Protein AF-A0A948SIM0-F1 (afdb_monomer)

Sequence (56 aa):
SVIIELSFAGQDWLVREVLKEAGDAVVLEPAAARKAVKAAARKLKTGRRAKRPARA

Radius of gyration: 13.7 Å; Cα contacts (8 Å, |Δi|>4): 24; chains: 1; bounding box: 21×24×43 Å

pLDDT: mean 92.11, std 8.67, range [67.25, 98.38]

Solvent-accessible surface area (backbone atoms only — not comparable to full-atom values): 3648 Å² total; per-residue (Å²): 141,86,87,80,92,76,93,70,96,42,65,70,57,47,35,54,56,42,60,70,48,76,71,82,50,81,67,78,72,57,66,67,53,32,49,51,38,53,53,51,54,49,53,51,53,54,53,52,59,72,70,50,76,79,84,126

Foldseek 3Di:
DDDDDDDDPDLVRLLVVQVVCVPVDADDDDPVSNVSNVVVVVVVVVVVVVPDPDDD

Mean predicted aligned error: 4.61 Å

Structure (mmCIF, N/CA/C/O backbone):
data_AF-A0A948SIM0-F1
#
_entry.id   AF-A0A948SIM0-F1
#
loop_
_atom_site.group_PDB
_atom_site.id
_atom_site.type_symbol
_atom_site.label_atom_id
_atom_site.label_alt_id
_atom_site.label_comp_id
_atom_site.label_asym_id
_atom_site.label_entity_id
_atom_site.label_seq_id
_atom_site.pdbx_PDB_ins_code
_atom_site.Cartn_x
_atom_site.Cartn_y
_atom_site.Cartn_z
_atom_site.occupancy
_atom_site.B_iso_or_equiv
_atom_site.auth_seq_id
_atom_site.auth_comp_id
_atom_site.auth_asym_id
_atom_site.auth_atom_id
_atom_site.pdbx_PDB_model_num
ATOM 1 N N . SER A 1 1 ? -14.049 -5.553 -10.799 1.00 82.19 1 SER A N 1
ATOM 2 C CA . SER A 1 1 ? -12.866 -4.816 -10.312 1.00 82.19 1 SER A CA 1
ATOM 3 C C . SER A 1 1 ? -12.466 -3.801 -11.365 1.00 82.19 1 SER A C 1
ATOM 5 O O . SER A 1 1 ? -12.757 -4.019 -12.536 1.00 82.19 1 SER A O 1
ATOM 7 N N . VAL A 1 2 ? -11.844 -2.697 -10.956 1.00 95.75 2 VAL A N 1
ATOM 8 C CA . VAL A 1 2 ? -11.319 -1.661 -11.858 1.00 95.75 2 VAL A CA 1
ATOM 9 C C . VAL A 1 2 ? -9.825 -1.538 -11.585 1.00 95.75 2 VAL A C 1
ATOM 11 O O . VAL A 1 2 ? -9.416 -1.555 -10.426 1.00 95.75 2 VAL A O 1
ATOM 14 N N . ILE A 1 3 ? -9.018 -1.469 -12.642 1.00 97.06 3 ILE A N 1
ATOM 15 C CA . ILE A 1 3 ? -7.570 -1.273 -12.551 1.00 97.06 3 ILE A CA 1
ATOM 16 C C . ILE A 1 3 ? -7.270 0.085 -13.164 1.00 97.06 3 ILE A C 1
ATOM 18 O O . ILE A 1 3 ? -7.703 0.367 -14.279 1.00 97.06 3 ILE A O 1
ATOM 22 N N . ILE A 1 4 ? -6.545 0.910 -12.419 1.00 97.00 4 ILE A N 1
ATOM 23 C CA . ILE A 1 4 ? -6.098 2.222 -12.870 1.00 97.00 4 ILE A CA 1
ATOM 24 C C . ILE A 1 4 ? -4.585 2.315 -12.730 1.00 97.00 4 ILE A C 1
ATOM 26 O O . ILE A 1 4 ? -3.995 1.705 -11.833 1.00 97.00 4 ILE A O 1
ATOM 30 N N . GLU A 1 5 ? -3.975 3.123 -13.584 1.00 97.44 5 GLU A N 1
ATOM 31 C CA . GLU A 1 5 ? -2.632 3.631 -13.346 1.00 97.44 5 GLU A CA 1
ATOM 32 C C . GLU A 1 5 ? -2.737 4.903 -12.507 1.00 97.44 5 GLU A C 1
ATOM 34 O O . GLU A 1 5 ? -3.513 5.808 -12.814 1.00 97.44 5 GLU A O 1
ATOM 39 N N . LEU A 1 6 ? -1.975 4.959 -11.416 1.00 96.06 6 LEU A N 1
ATOM 40 C CA . LEU A 1 6 ? -1.979 6.082 -10.490 1.00 96.06 6 LEU A CA 1
ATOM 41 C C . LEU A 1 6 ? -0.557 6.608 -10.335 1.00 96.06 6 LEU A C 1
ATOM 43 O O . LEU A 1 6 ? 0.299 5.938 -9.757 1.00 96.06 6 LEU A O 1
ATOM 47 N N . SER A 1 7 ? -0.325 7.834 -10.790 1.00 97.44 7 SER A N 1
ATOM 48 C CA . SER A 1 7 ? 0.860 8.597 -10.401 1.00 97.44 7 SER A CA 1
ATOM 49 C C . SER A 1 7 ? 0.743 8.990 -8.930 1.00 97.44 7 SER A C 1
ATOM 51 O O . SER A 1 7 ? -0.299 9.474 -8.492 1.00 97.44 7 SER A O 1
ATOM 53 N N . PHE A 1 8 ? 1.806 8.789 -8.155 1.00 96.44 8 PHE A N 1
ATOM 54 C CA . PHE A 1 8 ? 1.786 9.000 -6.709 1.00 96.44 8 PHE A CA 1
ATOM 55 C C . PHE A 1 8 ? 3.001 9.8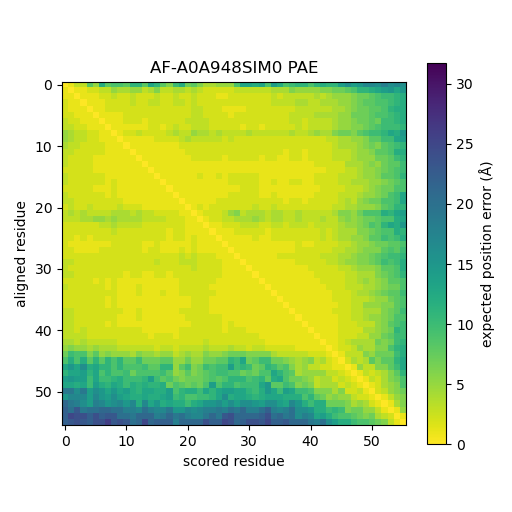01 -6.238 1.00 96.44 8 PHE A C 1
ATOM 57 O O . PHE A 1 8 ? 4.093 9.692 -6.790 1.00 96.44 8 PHE A O 1
ATOM 64 N N . ALA A 1 9 ? 2.822 10.580 -5.172 1.00 95.31 9 ALA A N 1
ATOM 65 C CA . ALA A 1 9 ? 3.822 11.527 -4.666 1.00 95.31 9 ALA A CA 1
ATOM 66 C C . ALA A 1 9 ? 4.985 10.883 -3.869 1.00 95.31 9 ALA A C 1
ATOM 68 O O . ALA A 1 9 ? 5.719 11.576 -3.171 1.00 95.31 9 ALA A O 1
ATOM 69 N N . GLY A 1 10 ? 5.143 9.557 -3.929 1.00 96.81 10 GLY A N 1
ATOM 70 C CA . GLY A 1 10 ? 6.115 8.777 -3.151 1.00 96.81 10 GLY A CA 1
ATOM 71 C C . GLY A 1 10 ? 5.488 7.637 -2.335 1.00 96.81 10 GLY A C 1
ATOM 72 O O . GLY A 1 10 ? 4.273 7.577 -2.136 1.00 96.81 10 GLY A O 1
ATOM 73 N N . GLN A 1 11 ? 6.318 6.698 -1.864 1.00 97.12 11 GLN A N 1
ATOM 74 C CA . GLN A 1 11 ? 5.831 5.477 -1.204 1.00 97.12 11 GLN A CA 1
ATOM 75 C C . GLN A 1 11 ? 5.087 5.754 0.106 1.00 97.12 11 GLN A C 1
ATOM 77 O O . GLN A 1 11 ? 4.072 5.112 0.357 1.00 97.12 11 GLN A O 1
ATOM 82 N N . ASP A 1 12 ? 5.540 6.712 0.916 1.00 97.00 12 ASP A N 1
ATOM 83 C CA . ASP A 1 12 ? 4.885 7.034 2.191 1.00 97.00 12 ASP A CA 1
ATOM 84 C C . ASP A 1 12 ? 3.482 7.613 1.987 1.00 97.00 12 ASP A C 1
ATOM 86 O O . ASP A 1 12 ? 2.539 7.239 2.690 1.00 97.00 12 ASP A O 1
ATOM 90 N N . TRP A 1 13 ? 3.325 8.469 0.973 1.00 97.50 13 TRP A N 1
ATOM 91 C CA . TRP A 1 13 ? 2.020 8.978 0.561 1.00 97.50 13 TRP A CA 1
ATOM 92 C C . TRP A 1 13 ? 1.114 7.828 0.109 1.00 97.50 13 TRP A C 1
ATOM 94 O O . TRP A 1 13 ? 0.012 7.671 0.631 1.00 97.50 13 TRP A O 1
AT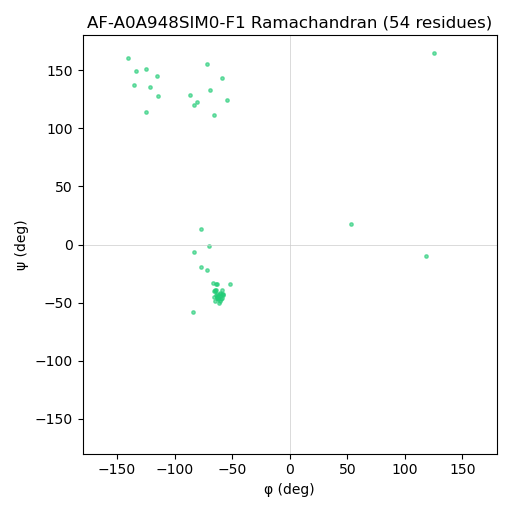OM 104 N N . LEU A 1 14 ? 1.612 6.963 -0.781 1.00 97.88 14 LEU A N 1
ATOM 105 C CA . LEU A 1 14 ? 0.838 5.842 -1.320 1.00 97.88 14 LEU A CA 1
ATOM 106 C C . LEU A 1 14 ? 0.393 4.873 -0.219 1.00 97.88 14 LEU A C 1
ATOM 108 O O . LEU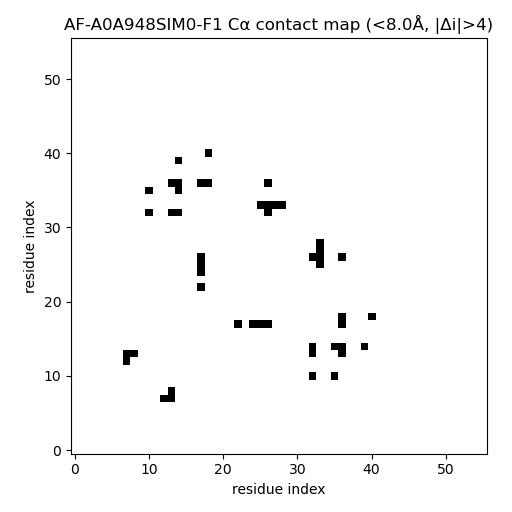 A 1 14 ? -0.746 4.416 -0.212 1.00 97.88 14 LEU A O 1
ATOM 112 N N . VAL A 1 15 ? 1.279 4.569 0.732 1.00 98.00 15 VAL A N 1
ATOM 113 C CA . VAL A 1 15 ? 0.967 3.715 1.882 1.00 98.00 15 VAL A CA 1
ATOM 114 C C . VAL A 1 15 ? -0.180 4.298 2.694 1.00 98.00 15 VAL A C 1
ATOM 116 O O . VAL A 1 15 ? -1.099 3.564 3.053 1.00 98.00 15 VAL A O 1
ATOM 119 N N . ARG A 1 16 ? -0.144 5.602 2.980 1.00 97.31 16 ARG A N 1
ATOM 120 C CA . ARG A 1 16 ? -1.211 6.264 3.729 1.00 97.31 16 ARG A CA 1
ATOM 121 C C . ARG A 1 16 ? -2.538 6.205 2.980 1.00 97.31 16 ARG A C 1
ATOM 123 O O . ARG A 1 16 ? -3.537 5.877 3.610 1.00 97.31 16 ARG A O 1
ATOM 130 N N . GLU A 1 17 ? -2.544 6.483 1.679 1.00 97.62 17 GLU A N 1
ATOM 131 C CA . GLU A 1 17 ? -3.777 6.458 0.887 1.00 97.62 17 GLU A CA 1
ATOM 132 C C . GLU A 1 17 ? -4.376 5.054 0.807 1.00 97.62 17 GLU A C 1
ATOM 134 O O . GLU A 1 17 ? -5.532 4.864 1.162 1.00 97.62 17 GLU A O 1
ATOM 139 N N . VAL A 1 18 ? -3.581 4.034 0.479 1.00 97.38 18 VAL A N 1
ATOM 140 C CA . VAL A 1 18 ? -4.085 2.654 0.367 1.00 97.38 18 VAL A CA 1
ATOM 141 C C . VAL A 1 18 ? -4.603 2.119 1.705 1.00 97.38 18 VAL A C 1
ATOM 143 O O . VAL A 1 18 ? -5.563 1.356 1.744 1.00 97.38 18 VAL A O 1
ATOM 146 N N . LEU A 1 19 ? -3.988 2.509 2.826 1.00 96.50 19 LEU A N 1
ATOM 147 C CA . LEU A 1 19 ? -4.447 2.077 4.147 1.00 96.50 19 LEU A CA 1
ATOM 148 C C . LEU A 1 19 ? -5.762 2.740 4.586 1.00 96.50 19 LEU A C 1
ATOM 150 O O . LEU A 1 19 ? -6.445 2.160 5.432 1.00 96.50 19 LEU A O 1
ATOM 154 N N . LYS A 1 20 ? -6.135 3.905 4.034 1.00 96.31 20 LYS A N 1
ATOM 155 C CA . LYS A 1 20 ? -7.441 4.536 4.305 1.00 96.31 20 LYS A CA 1
ATOM 156 C C . LYS A 1 20 ? -8.599 3.716 3.747 1.00 96.31 20 LYS A C 1
ATOM 158 O O . LYS A 1 20 ? -9.635 3.640 4.395 1.00 96.31 20 LYS A O 1
ATOM 163 N N . GLU A 1 21 ? -8.381 3.038 2.624 1.00 96.00 21 GLU A N 1
ATOM 164 C CA . GLU A 1 21 ? -9.380 2.200 1.948 1.00 96.00 21 GLU A CA 1
ATOM 165 C C . GLU A 1 21 ? -9.716 0.912 2.716 1.00 96.00 21 GLU A C 1
ATOM 167 O O . GLU A 1 21 ? -10.510 0.104 2.259 1.00 96.00 21 GLU A O 1
ATOM 172 N N . ALA A 1 22 ? -9.084 0.662 3.870 1.00 92.00 22 ALA A N 1
ATOM 173 C CA . ALA A 1 22 ? -9.412 -0.432 4.791 1.00 92.00 22 ALA A CA 1
ATOM 174 C C . ALA A 1 22 ? -9.469 -1.856 4.181 1.00 92.00 22 ALA A C 1
ATOM 176 O O . ALA A 1 22 ? -9.959 -2.782 4.829 1.00 92.00 22 ALA A O 1
ATOM 177 N N . GLY A 1 23 ? -8.884 -2.064 2.997 1.00 91.56 23 GLY A N 1
ATOM 178 C CA . GLY A 1 23 ? -8.889 -3.337 2.270 1.00 91.56 23 GLY A CA 1
ATOM 179 C C . GLY A 1 23 ? -9.564 -3.289 0.898 1.00 91.56 23 GLY A C 1
ATOM 180 O O . GLY A 1 23 ? -9.379 -4.232 0.133 1.00 91.56 23 GLY A O 1
ATOM 181 N N . ASP A 1 24 ? -10.259 -2.200 0.566 1.00 95.44 24 ASP A N 1
ATOM 182 C CA . ASP A 1 24 ? -10.959 -2.039 -0.715 1.00 95.44 24 ASP A CA 1
ATOM 183 C C . ASP A 1 24 ? -10.011 -1.696 -1.878 1.00 95.44 24 ASP A C 1
ATOM 185 O O . ASP A 1 24 ? -10.328 -1.951 -3.040 1.00 95.44 24 ASP A O 1
ATOM 189 N N . ALA A 1 25 ? -8.801 -1.207 -1.575 1.00 96.31 25 ALA A N 1
ATOM 190 C CA . ALA A 1 25 ? -7.741 -0.969 -2.553 1.00 96.31 25 ALA A CA 1
ATOM 191 C C . ALA A 1 25 ? -6.507 -1.857 -2.327 1.00 96.31 25 ALA A C 1
ATOM 193 O O . ALA A 1 25 ? -6.082 -2.124 -1.198 1.00 96.31 25 ALA A O 1
ATOM 194 N N . VAL A 1 26 ? -5.874 -2.268 -3.431 1.00 96.38 26 VAL A N 1
ATOM 195 C CA . VAL A 1 26 ? -4.638 -3.060 -3.439 1.00 96.38 26 VAL A CA 1
ATOM 196 C C . VAL A 1 26 ? -3.648 -2.514 -4.467 1.00 96.38 26 VAL A C 1
ATOM 198 O O . VAL A 1 26 ? -4.016 -2.190 -5.593 1.00 96.38 26 VAL A O 1
ATOM 201 N N . VAL A 1 27 ? -2.368 -2.443 -4.094 1.00 97.56 27 VAL A N 1
ATOM 202 C CA . 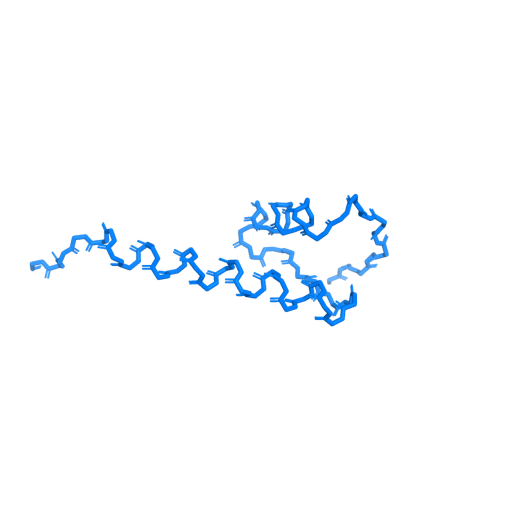VAL A 1 27 ? -1.294 -2.079 -5.029 1.00 97.56 27 VAL A CA 1
ATOM 203 C C . VAL A 1 27 ? -0.865 -3.309 -5.814 1.00 97.56 27 VAL A C 1
ATOM 205 O O . VAL A 1 27 ? -0.380 -4.283 -5.227 1.00 97.56 27 VAL A O 1
ATOM 208 N N . LEU A 1 28 ? -1.001 -3.236 -7.138 1.00 97.75 28 LEU A N 1
ATOM 209 C CA . LEU A 1 28 ? -0.524 -4.269 -8.051 1.00 97.75 28 LEU A CA 1
ATOM 210 C C . LEU A 1 28 ? 0.955 -4.072 -8.362 1.00 97.75 28 LEU A C 1
ATOM 212 O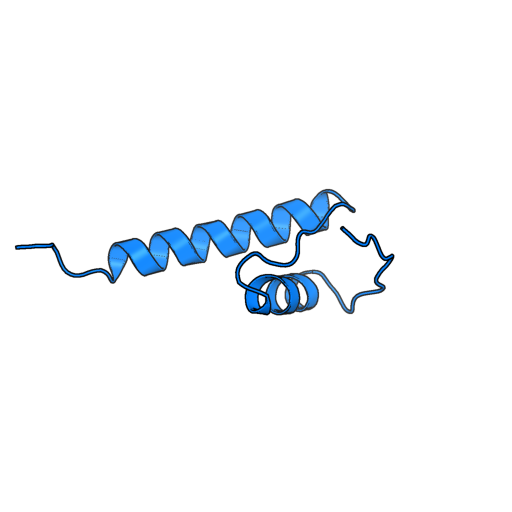 O . LEU A 1 28 ? 1.737 -4.937 -8.005 1.00 97.75 28 LEU A O 1
ATOM 216 N N . GLU A 1 29 ? 1.367 -2.931 -8.906 1.00 97.00 29 GLU A N 1
ATOM 217 C CA . GLU A 1 29 ? 2.758 -2.612 -9.256 1.00 97.00 29 GLU A CA 1
ATOM 218 C C . GLU A 1 29 ? 3.077 -1.139 -8.906 1.00 97.00 29 GLU A C 1
ATOM 220 O O . GLU A 1 29 ? 2.149 -0.352 -8.712 1.00 97.00 29 GLU A O 1
ATOM 225 N N . PRO A 1 30 ? 4.361 -0.746 -8.772 1.00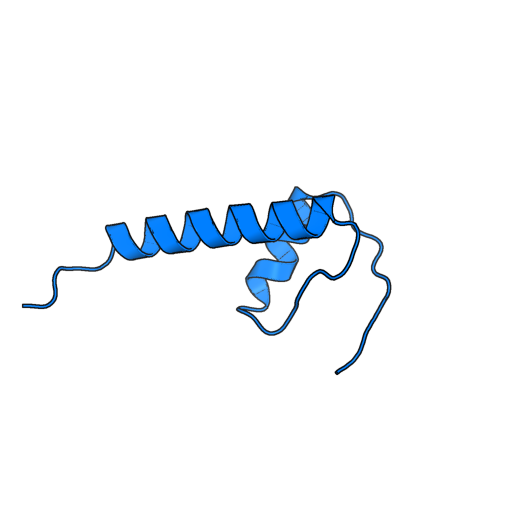 97.25 30 PRO A N 1
ATOM 226 C CA . PRO A 1 30 ? 5.549 -1.599 -8.803 1.00 97.25 30 PRO A CA 1
ATOM 227 C C . PRO A 1 30 ? 5.693 -2.466 -7.542 1.00 97.25 30 PRO A C 1
ATOM 229 O O . PRO A 1 30 ? 5.245 -2.106 -6.448 1.00 97.25 30 PRO A O 1
ATOM 232 N N . ALA A 1 31 ? 6.400 -3.593 -7.653 1.00 98.25 31 ALA A N 1
ATOM 233 C CA . ALA A 1 31 ? 6.636 -4.519 -6.541 1.00 98.25 31 ALA A CA 1
ATOM 234 C C . ALA A 1 31 ? 7.190 -3.856 -5.267 1.00 98.25 31 ALA A C 1
ATOM 236 O O . ALA A 1 31 ? 6.853 -4.274 -4.155 1.00 98.25 31 ALA A O 1
ATOM 237 N N . ALA A 1 32 ? 8.011 -2.812 -5.405 1.00 97.69 32 ALA A N 1
ATOM 238 C CA . ALA A 1 32 ? 8.508 -2.032 -4.275 1.00 97.69 32 ALA A CA 1
ATOM 239 C C . ALA A 1 32 ? 7.367 -1.344 -3.499 1.00 97.69 32 ALA A C 1
ATOM 241 O O . ALA A 1 32 ? 7.309 -1.447 -2.274 1.00 97.69 32 ALA A O 1
ATOM 242 N N . ALA A 1 33 ? 6.425 -0.706 -4.200 1.00 98.00 33 ALA A N 1
ATOM 243 C CA . ALA A 1 33 ? 5.253 -0.064 -3.604 1.00 98.00 33 ALA A CA 1
ATOM 244 C C . ALA A 1 33 ? 4.341 -1.082 -2.902 1.00 98.00 33 ALA A C 1
ATOM 246 O O . ALA A 1 33 ? 3.972 -0.901 -1.740 1.00 98.00 33 ALA A O 1
ATOM 247 N N . ARG A 1 34 ? 4.072 -2.221 -3.550 1.00 98.06 34 ARG A N 1
ATOM 248 C CA . ARG A 1 34 ? 3.301 -3.326 -2.955 1.00 98.06 34 ARG A CA 1
ATOM 249 C C . ARG A 1 34 ? 3.937 -3.847 -1.660 1.00 98.06 34 ARG A C 1
ATOM 251 O O . ARG A 1 34 ? 3.244 -4.099 -0.670 1.00 98.06 34 ARG A O 1
ATOM 258 N N . LYS A 1 35 ? 5.267 -3.994 -1.637 1.00 98.38 35 LYS A N 1
ATOM 259 C CA . LYS A 1 35 ? 6.020 -4.403 -0.438 1.00 98.38 35 LYS A CA 1
ATOM 260 C C . LYS A 1 35 ? 5.926 -3.360 0.681 1.00 98.38 35 LYS A C 1
ATOM 262 O O . LYS A 1 35 ? 5.744 -3.760 1.832 1.00 98.38 35 LYS A O 1
ATOM 267 N N . ALA A 1 36 ? 5.988 -2.067 0.359 1.00 98.25 36 ALA A N 1
ATOM 268 C CA . ALA A 1 36 ? 5.850 -0.985 1.337 1.00 98.25 36 ALA A CA 1
ATOM 269 C C . ALA A 1 36 ? 4.479 -1.016 2.038 1.00 98.25 36 ALA A C 1
ATOM 271 O O . ALA A 1 36 ? 4.420 -1.065 3.269 1.00 98.25 36 ALA A O 1
ATOM 272 N N . VAL A 1 37 ? 3.384 -1.125 1.274 1.00 97.75 37 VAL A N 1
ATOM 273 C CA . VAL A 1 37 ? 2.022 -1.252 1.831 1.00 97.75 37 VAL A CA 1
ATOM 274 C C . VAL A 1 37 ? 1.903 -2.490 2.718 1.00 97.75 37 VAL A C 1
ATOM 276 O O . VAL A 1 37 ? 1.432 -2.409 3.854 1.00 97.75 37 VAL A O 1
ATOM 279 N N . LYS A 1 38 ? 2.399 -3.644 2.249 1.00 97.44 38 LYS A N 1
ATOM 280 C CA . LYS A 1 38 ? 2.386 -4.893 3.028 1.00 97.44 38 LYS A CA 1
ATOM 281 C C . LYS A 1 38 ? 3.136 -4.751 4.355 1.00 97.44 38 LYS A C 1
ATOM 283 O O . LYS A 1 38 ? 2.667 -5.259 5.377 1.00 97.44 38 LYS A O 1
ATOM 288 N N . ALA A 1 39 ? 4.294 -4.093 4.356 1.00 97.62 39 ALA A N 1
ATOM 289 C CA . ALA A 1 39 ? 5.084 -3.870 5.563 1.00 97.62 39 ALA A CA 1
ATOM 290 C C . ALA A 1 39 ? 4.349 -2.959 6.560 1.00 97.62 39 ALA A C 1
ATOM 292 O O . ALA A 1 39 ? 4.265 -3.294 7.744 1.00 97.62 39 ALA A O 1
ATOM 293 N N . ALA A 1 40 ? 3.757 -1.861 6.089 1.00 96.81 40 ALA A N 1
ATOM 294 C CA . ALA A 1 40 ? 2.983 -0.946 6.925 1.00 96.81 40 ALA A CA 1
ATOM 295 C C . ALA A 1 40 ? 1.736 -1.618 7.526 1.00 96.81 40 ALA A C 1
ATOM 297 O O . ALA A 1 40 ? 1.525 -1.567 8.739 1.00 96.81 40 ALA A O 1
ATOM 298 N N . ALA A 1 41 ? 0.971 -2.357 6.717 1.00 95.94 41 ALA A N 1
ATOM 299 C CA . ALA A 1 41 ? -0.193 -3.108 7.184 1.00 95.94 41 ALA A CA 1
ATOM 300 C C . ALA A 1 41 ? 0.173 -4.142 8.267 1.00 95.94 41 ALA A C 1
ATOM 302 O O . ALA A 1 41 ? -0.554 -4.314 9.249 1.00 95.94 41 ALA A O 1
ATOM 303 N N . ARG A 1 42 ? 1.323 -4.820 8.131 1.00 95.81 42 ARG A N 1
ATOM 304 C CA . ARG A 1 42 ? 1.832 -5.748 9.156 1.00 95.81 42 ARG A CA 1
ATOM 305 C C . ARG A 1 42 ? 2.133 -5.036 10.475 1.00 95.81 42 ARG A C 1
ATOM 307 O O . ARG A 1 42 ? 1.713 -5.535 11.517 1.00 95.81 42 ARG A O 1
ATOM 314 N N . LYS A 1 43 ? 2.788 -3.869 10.439 1.00 93.75 43 LYS A N 1
ATOM 315 C CA . LYS A 1 43 ? 3.063 -3.060 11.643 1.00 93.75 43 LYS A CA 1
ATOM 316 C C . LYS A 1 43 ? 1.769 -2.695 12.380 1.00 93.75 43 LYS A C 1
ATOM 318 O O . LYS A 1 43 ? 1.693 -2.864 13.597 1.00 93.75 43 LYS A O 1
ATOM 323 N N . LEU A 1 44 ? 0.727 -2.291 11.648 1.00 90.56 44 LEU A N 1
ATOM 324 C CA . LEU A 1 44 ? -0.583 -1.972 12.228 1.00 90.56 44 LEU A CA 1
ATOM 325 C C . LEU A 1 44 ? -1.255 -3.186 12.881 1.00 90.56 44 LEU A C 1
ATOM 327 O O . LEU A 1 44 ? -1.776 -3.075 13.992 1.00 90.56 44 LEU A O 1
ATOM 331 N N . LYS A 1 45 ? -1.219 -4.359 12.235 1.00 86.81 45 LYS A N 1
ATOM 332 C CA . LYS A 1 45 ? -1.774 -5.596 12.812 1.00 86.81 45 LYS A CA 1
ATOM 333 C C . LYS A 1 45 ? -1.079 -5.973 14.119 1.00 86.81 45 LYS A C 1
ATOM 335 O O . LYS A 1 45 ? -1.762 -6.307 15.087 1.00 86.81 45 LYS A O 1
ATOM 340 N N . THR A 1 46 ? 0.249 -5.884 14.165 1.00 85.12 46 THR A N 1
ATOM 341 C CA . THR A 1 46 ? 1.021 -6.149 15.387 1.00 85.12 46 THR A CA 1
ATOM 342 C C . THR A 1 46 ? 0.659 -5.159 16.493 1.00 85.12 46 THR A C 1
ATOM 344 O O . THR A 1 46 ? 0.339 -5.581 17.603 1.00 85.12 46 THR A O 1
ATOM 347 N N . GLY A 1 47 ? 0.605 -3.858 16.184 1.00 80.38 47 GLY A N 1
ATOM 348 C CA . GLY A 1 47 ? 0.213 -2.827 17.149 1.00 80.38 47 GLY A CA 1
ATOM 349 C C . GLY A 1 47 ? -1.210 -3.014 17.689 1.00 80.38 47 GLY A C 1
ATOM 350 O O . GLY A 1 47 ? -1.434 -2.918 18.893 1.00 80.38 47 GLY A O 1
ATOM 351 N N . ARG A 1 48 ? -2.176 -3.356 16.826 1.00 81.06 48 ARG A N 1
ATOM 352 C CA . ARG A 1 48 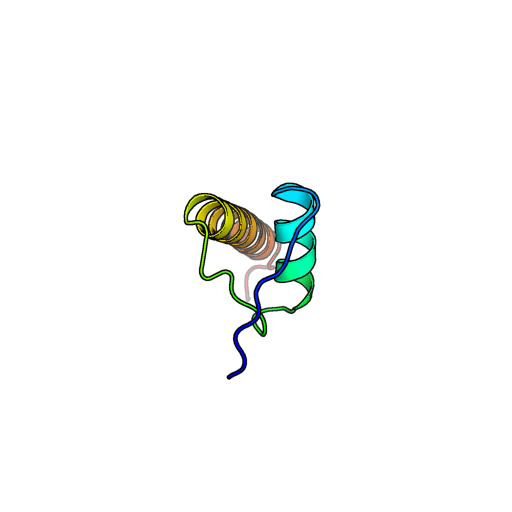? -3.560 -3.638 17.242 1.00 81.06 48 ARG A CA 1
ATOM 353 C C . ARG A 1 48 ? -3.655 -4.878 18.126 1.00 81.06 48 ARG A C 1
ATOM 355 O O . ARG A 1 48 ? -4.430 -4.874 19.076 1.00 81.06 48 ARG A O 1
ATOM 362 N N . ARG A 1 49 ? -2.887 -5.932 17.828 1.00 74.31 49 ARG A N 1
ATOM 363 C CA . ARG A 1 49 ? -2.854 -7.148 18.653 1.00 74.31 49 ARG A CA 1
ATOM 364 C C . ARG A 1 49 ? -2.316 -6.855 20.052 1.00 74.31 49 ARG A C 1
ATOM 366 O O . ARG A 1 49 ? -2.914 -7.326 21.008 1.00 74.31 49 ARG A O 1
ATOM 373 N N . ALA A 1 50 ? -1.255 -6.056 20.164 1.00 74.38 50 ALA A N 1
ATOM 374 C CA . ALA A 1 50 ? -0.690 -5.659 21.456 1.00 74.38 50 ALA A CA 1
ATOM 375 C C . ALA A 1 50 ? -1.668 -4.819 22.299 1.00 74.38 50 ALA A C 1
ATOM 377 O O . ALA A 1 50 ? -1.701 -4.949 23.515 1.00 74.38 50 ALA A O 1
ATOM 378 N N . LYS A 1 51 ? -2.491 -3.984 21.652 1.00 76.06 51 LYS A N 1
ATOM 379 C CA . LYS A 1 51 ? -3.484 -3.126 22.320 1.00 76.06 51 LYS A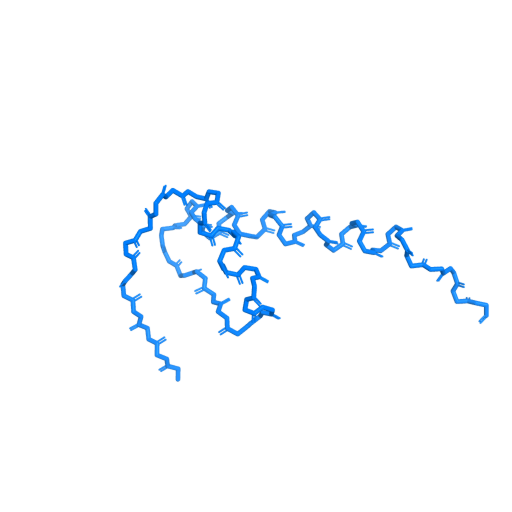 CA 1
ATOM 380 C C . LYS A 1 51 ? -4.811 -3.820 22.649 1.00 76.06 51 LYS A C 1
ATOM 382 O O . LYS A 1 51 ? -5.670 -3.193 23.262 1.00 76.06 51 LYS A O 1
ATOM 387 N N . ARG A 1 52 ? -5.043 -5.063 22.211 1.00 75.19 52 ARG A N 1
ATOM 388 C CA . ARG A 1 52 ? -6.327 -5.738 22.447 1.00 75.19 52 ARG A CA 1
ATOM 389 C C . ARG A 1 52 ? -6.338 -6.310 23.871 1.00 75.19 52 ARG A C 1
ATOM 391 O O . ARG A 1 52 ? -5.458 -7.119 24.158 1.00 75.19 52 ARG A O 1
ATOM 398 N N . PRO A 1 53 ? -7.305 -5.949 24.737 1.00 73.81 53 PRO A N 1
ATOM 399 C CA . PRO A 1 53 ? -7.385 -6.537 26.069 1.00 73.81 53 PRO A CA 1
ATOM 400 C C . PRO A 1 53 ? -7.533 -8.057 25.954 1.00 73.81 53 PRO A C 1
ATOM 402 O O . PRO A 1 53 ? -8.175 -8.558 25.018 1.00 73.81 53 PRO A O 1
ATOM 405 N N . ALA A 1 54 ? -6.899 -8.785 26.877 1.00 77.19 54 ALA A N 1
ATOM 406 C CA . ALA A 1 54 ? -7.092 -10.221 27.001 1.00 77.19 54 ALA A CA 1
ATOM 407 C C . ALA A 1 54 ? -8.596 -10.475 27.157 1.00 77.19 54 ALA A C 1
ATOM 409 O O . ALA A 1 54 ? -9.246 -9.856 27.997 1.00 77.19 54 ALA A O 1
ATOM 410 N N . ARG A 1 55 ? -9.164 -11.314 26.285 1.00 71.19 55 ARG A N 1
ATOM 411 C CA . ARG A 1 55 ? -10.545 -11.765 26.464 1.00 71.19 55 ARG A CA 1
ATOM 412 C C . ARG A 1 55 ? -10.555 -12.611 27.737 1.00 71.19 55 ARG A C 1
ATOM 414 O O . ARG A 1 55 ? -9.882 -13.639 27.744 1.00 71.19 55 ARG A O 1
ATOM 421 N N . ALA A 1 56 ? -11.212 -12.101 28.778 1.00 67.25 56 ALA A N 1
ATOM 422 C CA . ALA A 1 56 ? -11.596 -12.867 29.959 1.00 67.25 56 ALA A CA 1
ATOM 423 C C . ALA A 1 56 ? -12.656 -13.909 29.584 1.00 67.25 56 ALA A C 1
ATOM 425 O O . ALA A 1 56 ? -13.416 -13.638 28.619 1.00 67.25 56 ALA A O 1
#

Secondary structure (DSSP, 8-state):
--------S-HHHHHHHHHHTTTS---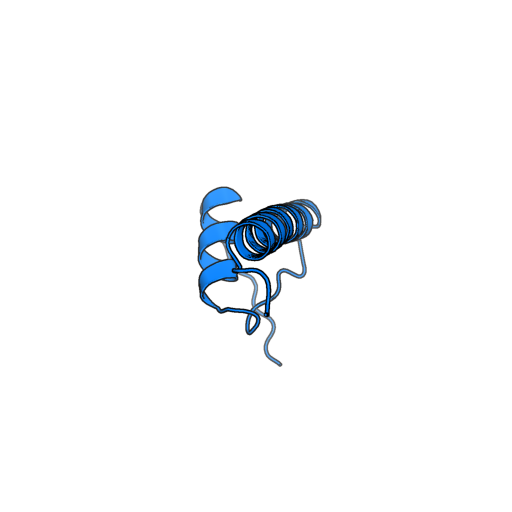-S-HHHHHHHHHHHHHHHHHHHHTSPP--